Protein AF-A0A9D4IBM4-F1 (afdb_monomer_lite)

Structure (mmCIF, N/CA/C/O backbone):
data_AF-A0A9D4IBM4-F1
#
_entry.id   AF-A0A9D4IBM4-F1
#
loop_
_atom_site.group_PDB
_atom_site.id
_atom_site.type_symbol
_atom_site.label_atom_id
_atom_site.label_alt_id
_atom_site.label_comp_id
_atom_site.label_asym_id
_atom_site.label_entity_id
_atom_site.label_seq_id
_atom_site.pdbx_PDB_ins_code
_atom_site.Cartn_x
_atom_site.Cartn_y
_atom_site.Cartn_z
_atom_site.occupancy
_atom_site.B_iso_or_equiv
_atom_site.auth_seq_id
_atom_site.auth_comp_id
_atom_site.auth_asym_id
_atom_site.auth_atom_id
_atom_site.pdbx_PDB_model_num
ATOM 1 N N . MET A 1 1 ? 41.197 1.016 -36.073 1.00 50.06 1 MET A N 1
ATOM 2 C CA . MET A 1 1 ? 39.902 1.330 -35.442 1.00 50.06 1 MET A CA 1
ATOM 3 C C . MET A 1 1 ? 40.162 1.498 -33.953 1.00 50.06 1 MET A C 1
ATOM 5 O O . MET A 1 1 ? 40.608 0.543 -33.334 1.00 50.06 1 MET A O 1
ATOM 9 N N . LEU A 1 2 ? 40.049 2.709 -33.402 1.00 41.44 2 LEU A N 1
ATOM 10 C CA . LEU A 1 2 ? 40.221 2.914 -31.959 1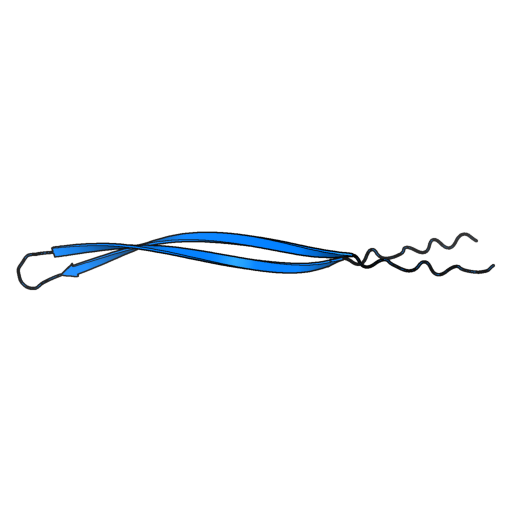.00 41.44 2 LEU A CA 1
ATOM 11 C C . LEU A 1 2 ? 38.894 2.563 -31.276 1.00 41.44 2 LEU A C 1
ATOM 13 O O . LEU A 1 2 ? 37.917 3.288 -31.420 1.00 41.44 2 LEU A O 1
ATOM 17 N N . THR A 1 3 ? 38.844 1.430 -30.580 1.00 56.88 3 THR A N 1
ATOM 18 C CA . THR A 1 3 ? 37.726 1.048 -29.707 1.00 56.88 3 THR A CA 1
ATOM 19 C C . THR A 1 3 ? 37.718 1.931 -28.462 1.00 56.88 3 THR A C 1
ATOM 21 O O . THR A 1 3 ? 38.656 1.883 -27.667 1.00 56.88 3 THR A O 1
ATOM 24 N N . SER A 1 4 ? 36.667 2.730 -28.276 1.00 49.44 4 SER A N 1
ATOM 25 C CA . SER A 1 4 ? 36.443 3.493 -27.045 1.00 49.44 4 SER A CA 1
ATOM 26 C C . SER A 1 4 ? 35.713 2.627 -26.024 1.00 49.44 4 SER A C 1
ATOM 28 O O . SER A 1 4 ? 34.551 2.274 -26.216 1.00 49.44 4 SER A O 1
ATOM 30 N N . THR A 1 5 ? 36.381 2.293 -24.925 1.00 57.72 5 THR A N 1
ATOM 31 C CA . THR A 1 5 ? 35.727 1.676 -23.769 1.00 57.72 5 THR A CA 1
ATOM 32 C C . THR A 1 5 ? 34.790 2.705 -23.134 1.00 57.72 5 THR A C 1
ATOM 34 O O . THR A 1 5 ? 35.244 3.740 -22.651 1.00 57.72 5 THR A O 1
ATOM 37 N N . SER A 1 6 ? 33.480 2.457 -23.150 1.00 58.72 6 SER A N 1
ATOM 3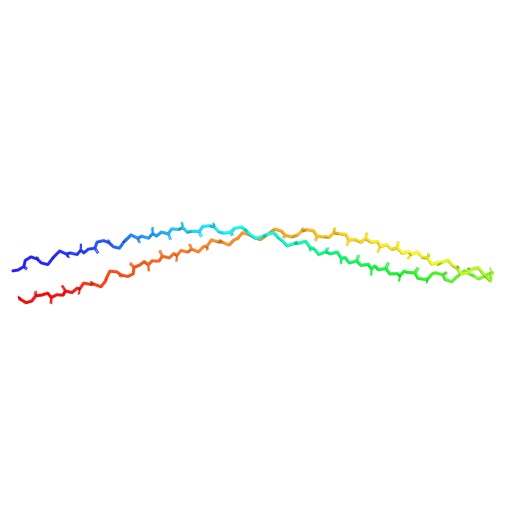8 C CA . SER A 1 6 ? 32.513 3.286 -22.423 1.00 58.72 6 SER A CA 1
ATOM 39 C C . SER A 1 6 ? 32.570 2.943 -20.934 1.00 58.72 6 SER A C 1
ATOM 41 O O . SER A 1 6 ? 32.396 1.785 -20.560 1.00 58.72 6 SER A O 1
ATOM 43 N N . SER A 1 7 ? 32.809 3.935 -20.079 1.00 56.97 7 SER A N 1
ATOM 44 C CA . SER A 1 7 ? 32.750 3.759 -18.626 1.00 56.97 7 SER A CA 1
ATOM 45 C C . SER A 1 7 ? 31.301 3.545 -18.182 1.00 56.97 7 SER A C 1
ATOM 47 O O . SER A 1 7 ? 30.448 4.400 -18.420 1.00 56.97 7 SER A O 1
ATOM 49 N N . SER A 1 8 ? 31.011 2.429 -17.509 1.00 60.59 8 SER A N 1
ATOM 50 C CA . SER A 1 8 ? 29.720 2.239 -16.841 1.00 60.59 8 SER A CA 1
ATOM 51 C C . SER A 1 8 ? 29.592 3.219 -15.677 1.00 60.59 8 SER A C 1
ATOM 53 O O . SER A 1 8 ? 30.493 3.328 -14.848 1.00 60.59 8 SER A O 1
ATOM 55 N N . SER A 1 9 ? 28.475 3.945 -15.615 1.00 59.72 9 SER A N 1
ATOM 56 C CA . SER A 1 9 ? 28.130 4.754 -14.446 1.00 59.72 9 SER A CA 1
ATOM 57 C C . SER A 1 9 ? 27.378 3.880 -13.445 1.00 59.72 9 SER A C 1
ATOM 59 O O . SER A 1 9 ? 26.326 3.330 -13.766 1.00 59.72 9 SER A O 1
ATOM 61 N N . THR A 1 10 ? 27.920 3.737 -12.237 1.00 64.94 10 THR A N 1
ATOM 62 C CA . THR A 1 10 ? 27.234 3.075 -11.121 1.00 64.94 10 THR A CA 1
ATOM 63 C C . THR A 1 10 ? 26.355 4.101 -10.414 1.00 64.94 10 THR A C 1
ATOM 65 O O . THR A 1 10 ? 26.856 5.136 -9.974 1.00 64.94 10 THR A O 1
ATOM 68 N N . THR A 1 11 ? 25.053 3.835 -10.290 1.00 68.38 11 THR A N 1
ATOM 69 C CA . THR A 1 11 ? 24.139 4.676 -9.506 1.00 68.38 11 THR A CA 1
ATOM 70 C C . THR A 1 11 ? 23.759 3.942 -8.226 1.00 68.38 11 THR A C 1
ATOM 72 O O . THR A 1 11 ? 23.156 2.869 -8.255 1.00 68.38 11 THR A O 1
ATOM 75 N N . THR A 1 12 ? 24.112 4.529 -7.087 1.00 74.75 12 THR A N 1
ATOM 76 C CA . THR A 1 12 ? 23.692 4.045 -5.769 1.00 74.75 12 THR A CA 1
ATOM 77 C C . THR A 1 12 ? 22.324 4.635 -5.436 1.00 74.75 12 THR A C 1
ATOM 79 O O . THR A 1 12 ? 22.154 5.854 -5.481 1.00 74.75 12 THR A O 1
ATOM 82 N N . SER A 1 13 ? 21.346 3.796 -5.096 1.00 73.56 13 SER A N 1
ATOM 83 C CA . SER A 1 13 ? 20.007 4.230 -4.682 1.00 73.56 13 SER A CA 1
ATOM 84 C C . SER A 1 13 ? 19.702 3.731 -3.269 1.00 73.56 13 SER A C 1
ATOM 86 O O . SER A 1 13 ? 19.724 2.530 -3.001 1.00 73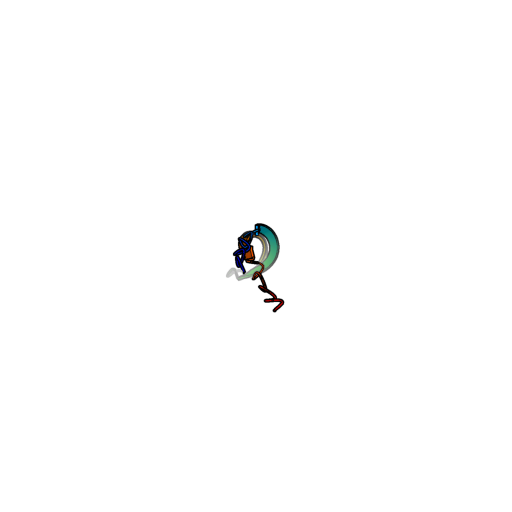.56 13 SER A O 1
ATOM 88 N N . THR A 1 14 ? 19.401 4.658 -2.360 1.00 80.06 14 THR A N 1
ATOM 89 C CA . THR A 1 14 ? 19.021 4.353 -0.972 1.00 80.06 14 THR A CA 1
ATOM 90 C C . THR A 1 14 ? 17.507 4.457 -0.831 1.00 80.06 14 THR A C 1
ATOM 92 O O . THR A 1 14 ? 16.938 5.503 -1.134 1.00 80.06 14 THR A O 1
ATOM 95 N N . THR A 1 15 ? 16.853 3.390 -0.366 1.00 80.81 15 THR A N 1
ATOM 96 C CA . THR A 1 15 ? 15.407 3.372 -0.088 1.00 80.81 15 THR A CA 1
ATOM 97 C C . THR A 1 15 ? 15.173 3.085 1.392 1.00 80.81 15 THR A C 1
ATOM 99 O O . THR A 1 15 ? 15.658 2.085 1.921 1.00 80.81 15 THR A O 1
ATOM 102 N N . THR A 1 16 ? 14.412 3.949 2.063 1.00 80.94 16 THR A N 1
ATOM 103 C CA . THR A 1 16 ? 14.041 3.792 3.478 1.00 80.94 16 THR A CA 1
ATOM 104 C C . THR A 1 16 ? 12.580 3.365 3.573 1.00 80.94 16 THR A C 1
ATOM 106 O O . THR A 1 16 ? 11.710 4.063 3.058 1.00 80.94 16 THR A O 1
ATOM 109 N N . THR A 1 17 ? 12.305 2.235 4.229 1.00 80.69 17 THR A N 1
ATOM 110 C CA . THR A 1 17 ? 10.943 1.726 4.466 1.00 80.69 17 THR A CA 1
ATOM 111 C C . THR A 1 17 ? 10.653 1.703 5.964 1.00 80.69 17 THR A C 1
ATOM 113 O O . THR A 1 17 ? 11.420 1.135 6.741 1.00 80.69 17 THR A O 1
ATOM 116 N N . THR A 1 18 ? 9.539 2.310 6.373 1.00 82.12 18 THR A N 1
ATOM 117 C CA . THR A 1 18 ? 9.082 2.334 7.769 1.00 82.12 18 THR A CA 1
ATOM 118 C C . THR A 1 18 ? 7.818 1.492 7.897 1.00 82.12 18 THR A C 1
ATOM 120 O O . THR A 1 18 ? 6.817 1.796 7.250 1.00 82.12 18 THR A O 1
ATOM 123 N N . THR A 1 19 ? 7.852 0.465 8.747 1.00 81.81 19 THR A N 1
ATOM 124 C CA . THR A 1 19 ? 6.711 -0.419 9.017 1.00 81.81 19 THR A CA 1
ATOM 125 C C . THR A 1 19 ? 6.281 -0.269 10.473 1.00 81.81 19 THR A C 1
ATOM 127 O O . THR A 1 19 ? 7.085 -0.440 11.390 1.00 81.81 19 THR A O 1
ATOM 130 N N . THR A 1 20 ? 5.002 0.037 10.692 1.00 82.12 20 THR A N 1
ATOM 131 C CA . THR A 1 20 ? 4.401 0.144 12.028 1.00 82.12 20 THR A CA 1
ATOM 132 C C . THR A 1 20 ? 3.482 -1.048 12.263 1.00 82.12 20 THR A C 1
ATOM 134 O O . THR A 1 20 ? 2.520 -1.232 11.518 1.00 82.12 20 THR A O 1
ATOM 137 N N . THR A 1 21 ? 3.753 -1.829 13.308 1.00 81.12 21 THR A N 1
ATOM 138 C CA . THR A 1 21 ? 2.936 -2.982 13.705 1.00 81.12 21 THR A CA 1
ATOM 139 C C . THR A 1 21 ? 2.293 -2.709 15.062 1.00 81.12 21 THR A C 1
ATOM 141 O O . THR A 1 21 ? 2.983 -2.425 16.043 1.00 81.12 21 THR A O 1
ATOM 144 N N . THR A 1 22 ? 0.967 -2.811 15.127 1.00 84.62 22 THR A N 1
ATOM 145 C CA . THR A 1 22 ? 0.195 -2.688 16.371 1.00 84.62 22 THR A CA 1
ATOM 146 C C . THR A 1 22 ? -0.262 -4.073 16.810 1.00 84.62 22 THR A C 1
ATOM 148 O O . THR A 1 22 ? -0.983 -4.739 16.069 1.00 84.62 22 THR A O 1
ATOM 151 N N . SER A 1 23 ? 0.130 -4.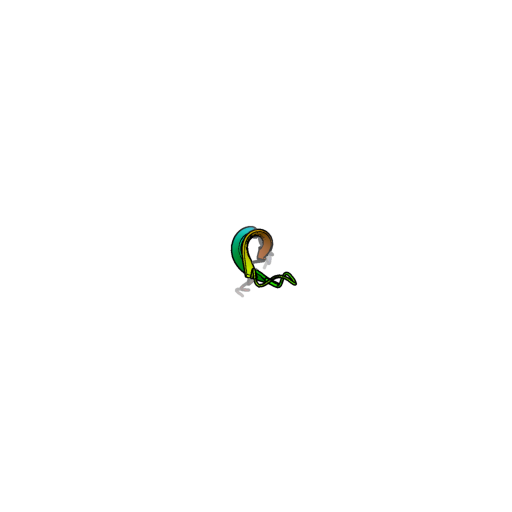491 18.013 1.00 80.12 23 SER A N 1
ATOM 152 C CA . SER A 1 23 ? -0.239 -5.785 18.593 1.00 80.12 23 SER A CA 1
ATOM 153 C C . SER A 1 23 ? -1.043 -5.585 19.878 1.00 80.12 23 SER A C 1
ATOM 155 O O . SER A 1 23 ? -0.665 -4.796 20.745 1.00 80.12 23 SER A O 1
ATOM 157 N N . THR A 1 24 ? -2.151 -6.314 20.019 1.00 83.44 24 THR A N 1
ATOM 158 C CA . THR A 1 24 ? -2.993 -6.299 21.224 1.00 83.44 24 THR A CA 1
ATOM 159 C C . THR A 1 24 ? -2.860 -7.631 21.954 1.00 83.44 24 THR A C 1
ATOM 161 O O . THR A 1 24 ? -3.226 -8.672 21.412 1.00 83.44 24 THR A O 1
ATOM 164 N N . THR A 1 25 ? -2.369 -7.595 23.192 1.00 79.44 25 THR A N 1
ATOM 165 C CA . THR A 1 25 ? -2.229 -8.774 24.056 1.00 79.44 25 THR A CA 1
ATOM 166 C C . THR A 1 25 ? -3.218 -8.664 25.214 1.00 79.44 25 THR A C 1
ATOM 168 O O . THR A 1 25 ? -3.205 -7.685 25.959 1.00 79.44 25 THR A O 1
ATOM 171 N N . THR A 1 26 ? -4.086 -9.665 25.371 1.00 79.94 26 THR A N 1
ATOM 172 C CA . THR A 1 26 ? -5.055 -9.734 26.479 1.00 79.94 26 THR A CA 1
ATOM 173 C C . THR A 1 26 ? -4.557 -10.724 27.525 1.00 79.94 26 THR A C 1
ATOM 175 O O . THR A 1 26 ? -4.362 -11.897 27.210 1.00 79.94 26 THR A O 1
ATOM 178 N N . THR A 1 27 ? -4.368 -10.267 28.763 1.00 76.81 27 THR A N 1
ATOM 179 C CA . THR A 1 27 ? -3.941 -11.101 29.893 1.00 76.81 27 THR A CA 1
ATOM 180 C C . THR A 1 27 ? -5.088 -11.226 30.894 1.00 76.81 27 THR A C 1
ATOM 182 O O . THR A 1 27 ? -5.552 -10.230 31.451 1.00 76.81 27 THR A O 1
ATOM 185 N N . THR A 1 28 ? -5.544 -12.454 31.140 1.00 77.75 28 THR A N 1
ATOM 186 C CA . THR A 1 28 ? -6.578 -12.760 32.140 1.00 77.75 28 THR A CA 1
ATOM 187 C C . THR A 1 28 ? -5.921 -13.271 33.418 1.00 77.75 28 THR A C 1
ATOM 189 O O . THR A 1 28 ? -5.317 -14.343 33.416 1.00 77.75 28 THR A O 1
ATOM 192 N N . THR A 1 29 ? -6.064 -12.534 34.520 1.00 75.56 29 THR A N 1
ATOM 193 C CA . THR A 1 29 ? -5.553 -12.949 35.833 1.00 75.56 29 THR A CA 1
ATOM 194 C C . THR A 1 29 ? -6.716 -13.424 36.700 1.00 75.56 29 THR A C 1
ATOM 196 O O . THR A 1 29 ? -7.663 -12.678 36.957 1.00 75.56 29 THR A O 1
ATOM 199 N N . THR A 1 30 ? -6.653 -14.676 37.161 1.00 73.00 30 THR A N 1
ATOM 200 C CA . THR A 1 30 ? -7.647 -15.243 38.085 1.00 73.00 30 THR A CA 1
ATOM 201 C C . THR A 1 30 ? -7.148 -15.090 39.516 1.00 73.00 30 THR A C 1
ATOM 203 O O . THR A 1 30 ? -6.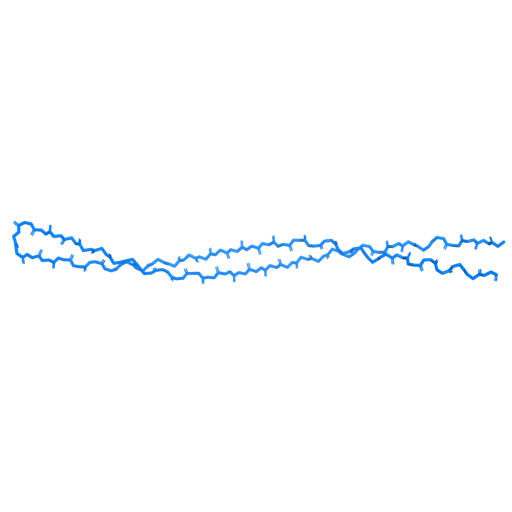147 -15.697 39.889 1.00 73.00 30 THR A O 1
ATOM 206 N N . THR A 1 31 ? -7.841 -14.289 40.322 1.00 72.25 31 THR A N 1
ATOM 207 C CA . THR A 1 31 ? -7.556 -14.135 41.756 1.00 72.25 31 THR A CA 1
ATOM 208 C C . THR A 1 31 ? -8.428 -15.096 42.561 1.00 72.25 31 THR A C 1
ATOM 210 O O . THR A 1 31 ? -9.622 -15.224 42.287 1.00 72.25 31 THR A O 1
ATOM 213 N N . THR A 1 32 ? -7.857 -15.763 43.568 1.00 72.69 32 THR A N 1
ATOM 214 C CA . THR A 1 32 ? -8.512 -16.774 44.423 1.00 72.69 32 THR A CA 1
ATOM 215 C C . THR A 1 32 ? -9.531 -16.156 45.394 1.00 72.69 32 THR A C 1
ATOM 217 O O . THR A 1 32 ? -9.412 -16.301 46.600 1.00 72.69 32 THR A O 1
ATOM 220 N N . THR A 1 33 ? -10.501 -15.395 44.890 1.00 61.62 33 THR A N 1
ATOM 221 C CA . THR A 1 33 ? -11.679 -14.845 45.590 1.00 61.62 33 THR A CA 1
ATOM 222 C C . THR A 1 33 ? -12.615 -14.274 44.515 1.00 61.62 33 THR A C 1
ATOM 224 O O . THR A 1 33 ? -12.671 -13.063 44.349 1.00 61.62 33 THR A O 1
ATOM 227 N N . THR A 1 34 ? -13.233 -15.133 43.689 1.00 72.50 34 THR A N 1
ATOM 228 C CA . THR A 1 34 ? -14.321 -14.831 42.708 1.00 72.50 34 THR A CA 1
ATOM 229 C C . THR A 1 34 ? -14.190 -13.609 41.772 1.00 72.50 34 THR A C 1
ATOM 231 O O . THR A 1 34 ? -15.092 -13.356 40.978 1.00 72.50 34 THR A O 1
ATOM 234 N N . THR A 1 35 ? -13.076 -12.880 41.786 1.00 76.50 35 THR A N 1
ATOM 235 C CA . THR A 1 35 ? -12.868 -11.635 41.048 1.00 76.50 35 THR A CA 1
ATOM 236 C C . THR A 1 35 ? -11.880 -11.911 39.925 1.00 76.50 35 THR A C 1
ATOM 238 O O . THR A 1 35 ? -10.680 -12.098 40.157 1.00 76.50 35 THR A O 1
ATOM 241 N N . THR A 1 36 ? -12.407 -11.979 38.704 1.00 75.44 36 THR A N 1
ATOM 242 C CA . THR A 1 36 ? -11.633 -12.093 37.466 1.00 75.44 36 THR A CA 1
ATOM 243 C C . THR A 1 36 ? -11.265 -10.695 36.981 1.00 75.44 36 THR A C 1
ATOM 245 O O . THR A 1 36 ? -12.152 -9.896 36.687 1.00 75.44 36 THR A O 1
ATOM 248 N N . THR A 1 37 ? -9.968 -10.408 36.861 1.00 76.12 37 THR A N 1
ATOM 249 C CA . THR A 1 37 ? -9.475 -9.140 36.304 1.00 76.12 37 THR A CA 1
ATOM 250 C C . THR A 1 37 ? -8.880 -9.401 34.923 1.00 76.12 37 THR A C 1
ATOM 252 O O . THR A 1 37 ? -7.934 -10.178 34.778 1.00 76.12 37 THR A O 1
ATOM 255 N N . THR A 1 38 ? -9.437 -8.748 33.902 1.00 77.62 38 THR A N 1
ATOM 256 C CA . THR A 1 38 ? -8.937 -8.795 32.521 1.00 77.62 38 THR A CA 1
ATOM 257 C C . THR A 1 38 ? -8.157 -7.520 32.232 1.00 77.62 38 THR A C 1
ATOM 259 O O . THR A 1 38 ? -8.726 -6.429 32.276 1.00 77.62 38 THR A O 1
ATOM 262 N N . THR A 1 39 ? -6.871 -7.654 31.916 1.00 80.31 39 THR A N 1
ATOM 263 C CA . THR A 1 39 ? -6.004 -6.532 31.540 1.00 80.31 39 THR A CA 1
ATOM 264 C C . THR A 1 39 ? -5.668 -6.636 30.057 1.00 80.31 39 THR A C 1
ATOM 266 O O . THR A 1 39 ? -5.047 -7.604 29.619 1.00 80.31 39 THR A O 1
ATOM 269 N N . THR A 1 40 ? -6.064 -5.630 29.279 1.00 81.56 40 THR A N 1
ATOM 270 C CA . THR A 1 40 ? -5.727 -5.525 27.853 1.00 81.56 40 THR A CA 1
ATOM 271 C C . THR A 1 40 ? -4.553 -4.570 27.685 1.00 81.56 40 THR A C 1
ATOM 273 O O . THR A 1 40 ? -4.666 -3.390 28.017 1.00 81.56 40 THR A O 1
ATOM 276 N N . THR A 1 41 ? -3.439 -5.064 27.149 1.00 81.75 41 THR A N 1
ATOM 277 C CA . THR A 1 41 ? -2.244 -4.261 26.868 1.00 81.75 41 THR A CA 1
ATOM 278 C C . THR A 1 41 ? -2.070 -4.124 25.359 1.00 81.75 41 THR A C 1
ATOM 280 O O . THR A 1 41 ? -1.933 -5.116 24.643 1.00 81.75 41 THR A O 1
ATOM 283 N N . THR A 1 42 ? -2.050 -2.886 24.868 1.00 82.12 42 THR A N 1
ATOM 284 C CA . THR A 1 42 ? -1.749 -2.572 23.464 1.00 82.12 42 THR A CA 1
ATOM 285 C C . THR A 1 42 ? -0.287 -2.159 23.349 1.00 82.12 42 THR A C 1
ATOM 287 O O . THR A 1 42 ? 0.151 -1.233 24.030 1.00 82.12 42 THR A O 1
ATOM 290 N N . THR A 1 43 ? 0.476 -2.835 22.493 1.00 81.06 43 THR A N 1
ATOM 291 C CA . THR A 1 43 ? 1.883 -2.523 22.223 1.00 81.06 43 THR A CA 1
ATOM 292 C C . THR A 1 43 ? 2.044 -2.132 20.760 1.00 81.06 43 THR A C 1
ATOM 294 O O . THR A 1 43 ? 1.725 -2.904 19.857 1.00 81.06 43 THR A O 1
ATOM 297 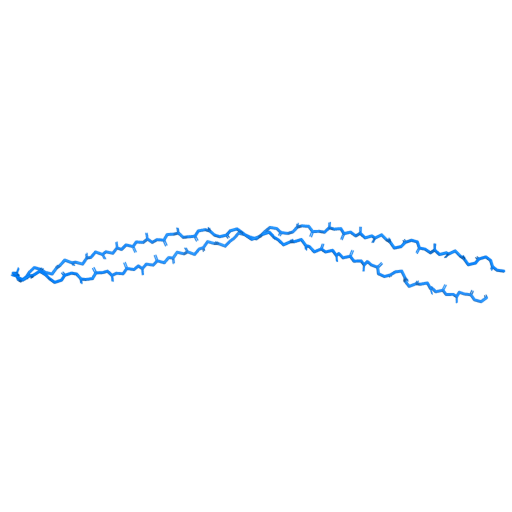N N . THR A 1 44 ? 2.557 -0.926 20.528 1.00 81.50 44 THR A N 1
ATOM 298 C CA . THR A 1 44 ? 2.880 -0.416 19.191 1.00 81.50 44 THR A CA 1
ATOM 299 C C . THR A 1 44 ? 4.383 -0.523 18.977 1.00 81.50 44 THR A C 1
ATOM 301 O O . THR A 1 44 ? 5.159 0.035 19.753 1.00 81.50 44 THR A O 1
ATOM 304 N N . THR A 1 45 ? 4.806 -1.237 17.936 1.00 81.25 45 THR A N 1
ATOM 305 C CA . THR A 1 45 ? 6.218 -1.393 17.572 1.00 81.25 45 THR A CA 1
ATOM 306 C C . THR A 1 45 ? 6.453 -0.808 16.184 1.00 81.25 45 THR A C 1
ATOM 308 O O . THR A 1 45 ? 5.848 -1.238 15.205 1.00 81.25 45 THR A O 1
ATOM 311 N N . THR A 1 46 ? 7.350 0.173 16.100 1.00 81.81 46 THR A N 1
ATOM 312 C CA . THR A 1 46 ? 7.770 0.796 14.838 1.00 81.81 46 THR A CA 1
ATOM 313 C C . THR A 1 46 ? 9.142 0.259 14.451 1.00 81.81 46 THR A C 1
ATOM 315 O O . THR A 1 46 ? 10.082 0.340 15.242 1.00 81.81 46 THR A O 1
ATOM 318 N N . THR A 1 47 ? 9.274 -0.288 13.245 1.00 82.19 47 THR A N 1
ATOM 319 C CA . THR A 1 47 ? 10.544 -0.793 12.709 1.00 82.19 47 THR A CA 1
ATOM 320 C C . THR A 1 47 ? 10.896 -0.046 11.426 1.00 82.19 47 THR A C 1
ATOM 322 O O . THR A 1 47 ? 10.125 -0.033 10.469 1.00 82.19 47 THR A O 1
ATOM 325 N N . THR A 1 48 ? 12.077 0.573 11.406 1.00 82.69 48 THR A N 1
ATOM 326 C CA . THR A 1 48 ? 12.619 1.279 10.238 1.00 82.69 48 THR A CA 1
ATOM 327 C C . THR A 1 48 ? 13.715 0.432 9.606 1.00 82.69 48 THR A C 1
ATOM 329 O O . THR A 1 48 ? 14.674 0.058 10.282 1.00 82.69 48 THR A O 1
ATOM 332 N N . THR A 1 49 ? 13.596 0.136 8.314 1.00 82.19 49 THR A N 1
ATOM 333 C CA . THR A 1 49 ? 14.589 -0.629 7.551 1.00 82.19 49 THR A CA 1
ATOM 334 C C . THR A 1 49 ? 15.109 0.213 6.389 1.00 82.19 49 THR A C 1
ATOM 336 O O . THR A 1 49 ? 14.341 0.685 5.551 1.00 82.19 49 THR A O 1
ATOM 339 N N . THR A 1 50 ? 16.428 0.394 6.335 1.00 81.69 50 THR A N 1
ATOM 340 C CA . THR A 1 50 ? 17.116 1.109 5.253 1.00 81.69 50 THR A CA 1
ATOM 341 C C . THR A 1 50 ? 17.806 0.099 4.349 1.00 81.69 50 THR A C 1
ATOM 343 O O . THR A 1 50 ? 18.663 -0.653 4.813 1.00 81.69 50 THR A O 1
ATOM 346 N N . THR A 1 51 ? 17.463 0.105 3.063 1.00 79.81 51 THR A N 1
ATOM 347 C CA . THR A 1 51 ? 18.063 -0.780 2.060 1.00 79.81 51 THR A CA 1
ATOM 348 C C . THR A 1 51 ? 18.828 0.056 1.038 1.00 79.81 51 THR A C 1
ATOM 350 O O . THR A 1 51 ? 18.261 0.938 0.389 1.00 79.81 51 THR A O 1
ATOM 353 N N . THR A 1 52 ? 20.119 -0.231 0.876 1.00 79.94 52 THR A N 1
ATOM 354 C CA . THR A 1 52 ? 20.971 0.386 -0.149 1.00 79.94 52 THR A CA 1
ATOM 355 C C . THR A 1 52 ? 21.117 -0.584 -1.313 1.00 79.94 52 THR A C 1
ATOM 357 O O . THR A 1 52 ? 21.673 -1.668 -1.140 1.00 79.94 52 THR A O 1
ATOM 360 N N . ALA A 1 53 ? 20.623 -0.206 -2.490 1.00 71.62 53 ALA A N 1
ATOM 361 C CA . ALA A 1 53 ? 20.800 -0.973 -3.717 1.00 71.62 53 ALA A CA 1
ATOM 362 C C . ALA A 1 53 ? 21.842 -0.290 -4.613 1.00 71.62 53 ALA A C 1
ATOM 364 O O . ALA A 1 53 ? 21.757 0.909 -4.892 1.00 71.62 53 ALA A O 1
ATOM 365 N N . THR A 1 54 ? 22.821 -1.062 -5.081 1.00 75.44 54 THR A N 1
ATOM 366 C CA . THR A 1 54 ? 23.799 -0.612 -6.076 1.00 75.44 54 THR A CA 1
ATOM 367 C C . THR A 1 54 ? 23.350 -1.119 -7.437 1.00 75.44 54 THR A C 1
ATOM 369 O O . THR A 1 54 ? 23.463 -2.311 -7.713 1.00 75.44 54 THR A O 1
ATOM 372 N N . ASN A 1 55 ? 22.841 -0.226 -8.285 1.00 64.81 55 ASN A N 1
ATOM 373 C CA . ASN A 1 55 ? 22.500 -0.573 -9.659 1.00 64.81 55 ASN A CA 1
ATOM 374 C C . ASN A 1 55 ? 23.685 -0.222 -10.566 1.00 64.81 55 ASN A C 1
ATOM 376 O O . ASN A 1 55 ? 24.089 0.941 -10.666 1.00 64.81 55 ASN A O 1
ATOM 380 N N . SER A 1 56 ? 24.250 -1.229 -11.230 1.00 61.25 56 SER A N 1
ATOM 381 C CA . SER A 1 56 ? 25.209 -1.040 -12.316 1.00 61.25 56 SER A CA 1
ATOM 382 C C . SER A 1 56 ? 24.500 -1.239 -13.653 1.00 61.25 56 SER A C 1
ATOM 384 O O . SER A 1 56 ? 24.077 -2.340 -13.999 1.00 61.25 56 SER A O 1
ATOM 386 N N . THR A 1 57 ? 24.363 -0.169 -14.435 1.00 63.59 57 THR A N 1
ATOM 387 C CA . THR A 1 57 ? 23.906 -0.294 -15.823 1.00 63.59 57 THR A CA 1
ATOM 388 C C . THR A 1 57 ? 25.072 -0.841 -16.641 1.00 63.59 57 THR A C 1
ATOM 390 O O . THR A 1 57 ? 26.080 -0.155 -16.816 1.00 63.59 57 THR A O 1
ATOM 393 N N . ALA A 1 58 ? 24.977 -2.088 -17.105 1.00 57.31 58 ALA A N 1
ATOM 394 C CA . ALA A 1 58 ? 26.013 -2.683 -17.941 1.00 57.31 58 ALA A CA 1
ATOM 395 C C . ALA A 1 58 ? 26.146 -1.889 -19.252 1.00 57.31 58 ALA A C 1
ATOM 397 O O . ALA A 1 58 ? 25.170 -1.720 -19.983 1.00 57.31 58 ALA A O 1
ATOM 398 N N . CYS A 1 59 ? 27.349 -1.401 -19.565 1.00 61.97 59 CYS A N 1
ATOM 399 C CA . CYS A 1 59 ? 27.622 -0.841 -20.885 1.00 61.97 59 CYS A CA 1
ATOM 400 C C . CYS A 1 59 ? 27.621 -1.973 -21.914 1.00 61.97 59 CYS A C 1
ATOM 402 O O . CYS A 1 59 ? 28.577 -2.740 -22.005 1.00 61.97 59 CYS A O 1
ATOM 404 N N . THR A 1 60 ? 26.569 -2.075 -22.720 1.00 58.53 60 THR A N 1
ATOM 405 C CA . THR A 1 60 ? 26.606 -2.871 -23.948 1.00 58.53 60 THR A CA 1
ATOM 406 C C . THR A 1 60 ? 27.455 -2.138 -24.979 1.00 58.53 60 THR A C 1
ATOM 408 O O . THR A 1 60 ? 26.989 -1.208 -25.634 1.00 58.53 60 THR A O 1
ATOM 411 N N . SER A 1 61 ? 28.720 -2.530 -25.114 1.00 54.75 61 SER A N 1
ATOM 412 C CA . SER A 1 61 ? 29.569 -2.077 -26.215 1.00 54.75 61 SER A CA 1
ATOM 413 C C . SER A 1 61 ? 29.104 -2.736 -27.515 1.00 54.75 61 SER A C 1
ATOM 415 O O . SER A 1 61 ? 29.441 -3.883 -27.793 1.00 54.75 61 SER A O 1
ATOM 417 N N . THR A 1 62 ? 28.322 -2.028 -28.326 1.00 55.31 62 THR A N 1
ATOM 418 C CA . THR A 1 62 ? 28.091 -2.413 -29.724 1.00 55.31 62 THR A CA 1
ATOM 419 C C . THR A 1 62 ? 29.340 -2.095 -30.538 1.00 55.31 62 THR A C 1
ATOM 421 O O . THR A 1 62 ? 29.632 -0.934 -30.817 1.00 55.31 62 THR A O 1
ATOM 424 N N . THR A 1 63 ? 30.094 -3.127 -30.909 1.00 51.88 63 THR A N 1
ATOM 425 C CA . THR A 1 63 ? 31.186 -3.028 -31.882 1.00 51.88 63 THR A CA 1
ATOM 426 C C . THR A 1 63 ? 30.587 -2.895 -33.283 1.00 51.88 63 THR A C 1
ATOM 428 O O . THR A 1 63 ? 30.121 -3.877 -33.852 1.00 51.88 63 THR A O 1
ATOM 431 N N . THR A 1 64 ? 30.564 -1.690 -33.851 1.00 55.38 64 THR A N 1
ATOM 432 C CA . THR A 1 64 ? 30.393 -1.517 -35.304 1.00 55.38 64 THR A CA 1
ATOM 433 C C . THR A 1 64 ? 31.728 -1.793 -35.993 1.00 55.38 64 THR A C 1
ATOM 435 O O . THR A 1 64 ? 32.758 -1.367 -35.473 1.00 55.38 64 THR A O 1
ATOM 438 N N . THR A 1 65 ? 31.698 -2.546 -37.096 1.00 53.62 65 THR A N 1
ATOM 439 C CA . THR A 1 65 ? 32.846 -2.937 -37.939 1.00 53.62 65 THR A CA 1
ATOM 440 C C . THR A 1 65 ? 33.274 -1.835 -38.895 1.00 53.62 65 THR A C 1
ATOM 442 O O . THR A 1 65 ? 32.428 -0.969 -39.215 1.00 53.62 65 THR A O 1
#

Secondary structure (DSSP, 8-state):
-----PPPPEEEEEEEEEEEEEEEEEEEEE-SSS-EEEEEEEEEEEEEEEEEEEEE---------

Organism: Dreissena polymorpha (NCBI:txid45954)

Radius of gyration: 29.29 Å; chains: 1; bounding box: 54×22×84 Å

pLDDT: mean 71.44, std 11.17, range [41.44, 84.62]

Foldseek 3Di:
DDQDDDDWDKDKDKDKDKDKDKDKDWDWDDDPPPDIDIDIDIDIDIDIDMDIDIDTDDDPDDDDD

Sequence (65 aa):
MLTSTSSSSTTTSTTTTTTTTTSTTTTTTTTTTTTTTTTTTTTTTTTTTTTTATNSTACTSTTTT